Protein AF-A0A6G4A509-F1 (afdb_monomer_lite)

Sequence (56 aa):
MLATKTGCEKEEVINILCEMGLDQIARWIKVLPEHRWENMFVTSWPTLAKKCGVSR

Organism: NCBI:txid2678564

pLDDT: mean 80.52, std 14.45, range [35.62, 91.38]

Radius of gyration: 10.58 Å; chains: 1; bounding box: 30×26×17 Å

Structure (mmCIF, N/CA/C/O backbone):
data_AF-A0A6G4A509-F1
#
_entry.id   AF-A0A6G4A509-F1
#
loop_
_atom_site.group_PDB
_atom_sit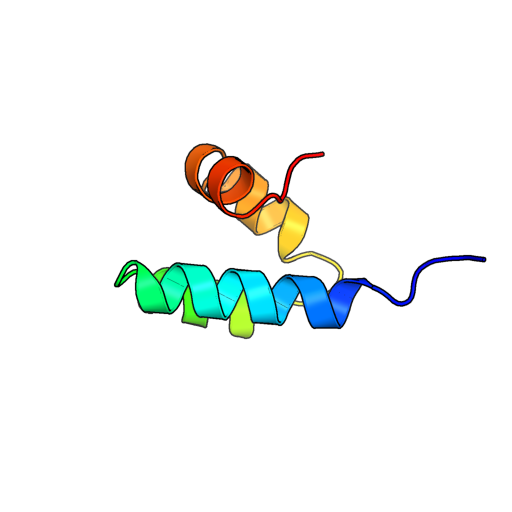e.id
_atom_site.type_symbol
_atom_site.label_atom_id
_atom_site.label_alt_id
_atom_site.label_comp_id
_atom_site.label_asym_id
_atom_site.label_entity_id
_atom_site.label_seq_id
_atom_site.pdbx_PDB_ins_code
_atom_site.Cartn_x
_atom_site.Cartn_y
_atom_site.Cartn_z
_atom_site.occupancy
_atom_site.B_iso_or_equiv
_atom_site.auth_seq_id
_atom_site.auth_comp_id
_atom_site.auth_asym_id
_atom_site.auth_atom_id
_atom_site.pdbx_PDB_model_num
ATOM 1 N N . MET A 1 1 ? 19.786 -17.301 4.252 1.00 35.62 1 MET A N 1
ATOM 2 C CA . MET A 1 1 ? 18.340 -17.500 4.487 1.00 35.62 1 MET A CA 1
ATOM 3 C C . MET A 1 1 ? 17.618 -16.436 3.675 1.00 35.62 1 MET A C 1
ATOM 5 O O . MET A 1 1 ? 17.565 -15.296 4.109 1.00 35.62 1 MET A O 1
ATOM 9 N N . LEU A 1 2 ? 17.242 -16.749 2.433 1.00 40.75 2 LEU A N 1
ATOM 10 C CA . LEU A 1 2 ? 16.803 -15.762 1.440 1.00 40.75 2 LEU A CA 1
ATOM 11 C C . LEU A 1 2 ? 15.301 -15.907 1.168 1.00 40.75 2 LEU A C 1
ATOM 13 O O . LEU A 1 2 ? 14.857 -16.954 0.717 1.00 40.75 2 LEU A O 1
ATOM 17 N N . ALA A 1 3 ? 14.583 -14.819 1.451 1.00 45.16 3 ALA A N 1
ATOM 18 C CA . ALA A 1 3 ? 13.390 -14.344 0.754 1.00 45.16 3 ALA A CA 1
ATOM 19 C C . ALA A 1 3 ? 12.237 -15.345 0.525 1.00 45.16 3 ALA A C 1
ATOM 21 O O . ALA A 1 3 ? 12.003 -15.795 -0.590 1.00 45.16 3 ALA A O 1
ATOM 22 N N . THR A 1 4 ? 11.438 -15.595 1.564 1.00 43.00 4 THR A N 1
ATOM 23 C CA . THR A 1 4 ? 10.080 -16.168 1.433 1.00 43.00 4 THR A CA 1
ATOM 24 C C . THR A 1 4 ? 8.997 -15.272 2.053 1.00 43.00 4 THR A C 1
ATOM 26 O O . THR A 1 4 ? 7.939 -15.759 2.432 1.00 43.00 4 THR A O 1
ATOM 29 N N . LYS A 1 5 ? 9.249 -13.961 2.202 1.00 53.31 5 LYS A N 1
ATOM 30 C CA . LYS A 1 5 ? 8.345 -13.034 2.918 1.00 53.31 5 LYS A CA 1
ATO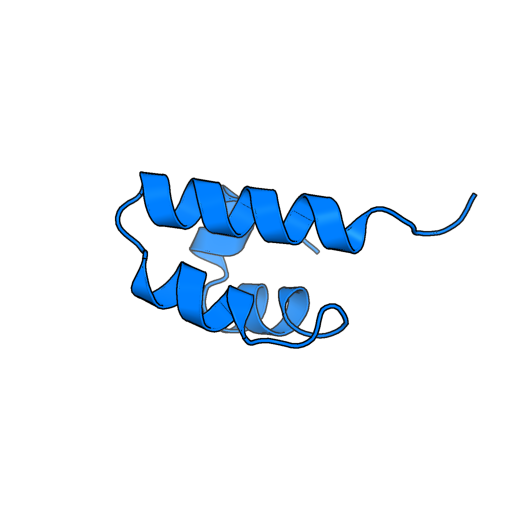M 31 C C . LYS A 1 5 ? 7.368 -12.233 2.046 1.00 53.31 5 LYS A C 1
ATOM 33 O O . LYS A 1 5 ? 6.421 -11.673 2.578 1.00 53.31 5 LYS A O 1
ATOM 38 N N . THR A 1 6 ? 7.503 -12.259 0.723 1.00 57.34 6 THR A N 1
ATOM 39 C CA . THR A 1 6 ? 6.811 -11.298 -0.154 1.00 57.34 6 THR A CA 1
ATOM 40 C C . THR A 1 6 ? 5.296 -11.508 -0.282 1.00 57.34 6 THR A C 1
ATOM 42 O O . THR A 1 6 ? 4.577 -10.556 -0.575 1.00 57.34 6 THR A O 1
ATOM 45 N N . GLY A 1 7 ? 4.794 -12.728 -0.055 1.00 57.22 7 GLY A N 1
ATOM 46 C CA . GLY A 1 7 ? 3.353 -13.016 -0.104 1.00 57.22 7 GLY A CA 1
ATOM 47 C C . GLY A 1 7 ? 2.599 -12.513 1.132 1.00 57.22 7 GLY A C 1
ATOM 48 O O . GLY A 1 7 ? 1.537 -11.911 1.008 1.00 57.22 7 GLY A O 1
ATOM 49 N N . CYS A 1 8 ? 3.195 -12.684 2.319 1.00 63.41 8 CYS A N 1
ATOM 50 C CA . CYS A 1 8 ? 2.593 -12.288 3.596 1.00 63.41 8 CYS A CA 1
ATOM 51 C C . CYS A 1 8 ? 2.468 -10.758 3.703 1.00 63.41 8 CYS A C 1
ATOM 53 O O . CYS A 1 8 ? 1.418 -10.239 4.071 1.00 63.41 8 CYS A O 1
ATOM 55 N N . GLU A 1 9 ? 3.508 -10.036 3.277 1.00 78.19 9 GLU A N 1
ATOM 56 C CA . GLU A 1 9 ? 3.549 -8.568 3.309 1.00 78.19 9 GLU A CA 1
ATOM 57 C C . GLU A 1 9 ? 2.497 -7.942 2.380 1.00 78.19 9 GLU A C 1
ATOM 59 O O . GLU A 1 9 ? 1.874 -6.936 2.717 1.00 78.19 9 GLU A O 1
ATOM 64 N N . LYS A 1 10 ? 2.243 -8.558 1.218 1.00 84.31 10 LYS A N 1
ATOM 65 C CA . LYS A 1 10 ? 1.235 -8.076 0.265 1.00 84.31 10 LYS A CA 1
ATOM 66 C C . LYS A 1 10 ? -0.176 -8.161 0.845 1.00 84.31 10 LYS A C 1
ATOM 68 O O . LYS A 1 10 ? -0.955 -7.220 0.692 1.00 84.31 10 LYS A O 1
ATOM 73 N N . GLU A 1 11 ? -0.519 -9.276 1.485 1.00 87.25 11 GLU A N 1
ATOM 74 C CA . GLU A 1 11 ? -1.833 -9.449 2.113 1.00 87.25 11 GLU A CA 1
ATOM 75 C C . GLU A 1 11 ? -2.027 -8.519 3.314 1.00 87.25 11 GLU A C 1
ATOM 77 O O . GLU A 1 11 ? -3.102 -7.932 3.449 1.00 87.25 11 GLU A O 1
ATOM 82 N N . GLU A 1 12 ? -0.990 -8.304 4.130 1.00 87.62 12 GLU A N 1
ATOM 83 C CA . GLU A 1 12 ? -1.030 -7.318 5.219 1.00 87.62 12 GLU A CA 1
ATOM 84 C C . GLU A 1 12 ? -1.303 -5.904 4.693 1.00 87.62 12 GLU A C 1
ATOM 86 O O . GLU A 1 12 ? -2.203 -5.224 5.185 1.00 87.62 12 GLU A O 1
ATOM 91 N N . VAL A 1 13 ? -0.606 -5.477 3.636 1.00 87.06 13 VAL A N 1
ATOM 92 C CA . VAL A 1 13 ? -0.829 -4.163 3.009 1.00 87.06 13 VAL A CA 1
ATOM 93 C C . VAL A 1 13 ? -2.252 -4.041 2.461 1.00 87.06 13 VAL A C 1
ATOM 95 O O . VAL A 1 13 ? -2.894 -3.007 2.637 1.00 87.06 13 VAL A O 1
ATOM 98 N N . ILE A 1 14 ? -2.772 -5.087 1.815 1.00 89.12 14 ILE A N 1
ATOM 99 C CA . ILE A 1 14 ? -4.150 -5.115 1.306 1.00 89.12 14 ILE A CA 1
ATOM 100 C C . ILE A 1 14 ? -5.154 -4.973 2.456 1.00 89.12 14 ILE A C 1
ATOM 102 O O . ILE A 1 14 ? -6.097 -4.192 2.324 1.00 89.12 14 ILE A O 1
ATOM 106 N N . ASN A 1 15 ? -4.947 -5.672 3.575 1.00 90.06 15 ASN A N 1
ATOM 107 C CA . ASN A 1 15 ? -5.817 -5.565 4.747 1.00 90.06 15 ASN A CA 1
ATOM 108 C C . ASN A 1 15 ? -5.782 -4.161 5.352 1.00 90.06 15 ASN A C 1
ATOM 110 O O . ASN A 1 15 ? -6.842 -3.567 5.528 1.00 90.06 15 ASN A O 1
ATOM 114 N N . ILE A 1 16 ? -4.595 -3.585 5.559 1.00 89.00 16 ILE A N 1
ATOM 115 C CA . ILE A 1 16 ? -4.441 -2.214 6.073 1.00 89.00 16 ILE A CA 1
ATOM 116 C C . ILE A 1 16 ? -5.150 -1.208 5.154 1.00 89.00 16 ILE A C 1
ATOM 118 O O . ILE A 1 16 ? -5.820 -0.285 5.621 1.00 89.00 16 ILE A O 1
ATOM 122 N N . LEU A 1 17 ? -5.033 -1.380 3.834 1.00 88.75 17 LEU A N 1
ATOM 123 C CA . LEU A 1 17 ? -5.721 -0.529 2.864 1.00 88.75 17 LEU A CA 1
ATOM 124 C C . LEU A 1 17 ? -7.243 -0.680 2.954 1.00 88.75 17 LEU A C 1
ATOM 126 O O . LEU A 1 17 ? -7.937 0.333 2.947 1.00 88.75 17 LEU A O 1
ATOM 130 N N . CYS A 1 18 ? -7.765 -1.901 3.080 1.00 89.75 18 CYS A N 1
ATOM 131 C CA . CYS A 1 18 ? -9.196 -2.132 3.296 1.00 89.75 18 CYS A CA 1
ATOM 132 C C . CYS A 1 18 ? -9.685 -1.521 4.621 1.00 89.75 18 CYS A C 1
ATOM 134 O O . CYS A 1 18 ? -10.720 -0.862 4.635 1.00 89.75 18 CYS A O 1
ATOM 136 N N . GLU A 1 19 ? -8.930 -1.652 5.715 1.00 91.38 19 GLU A N 1
ATOM 137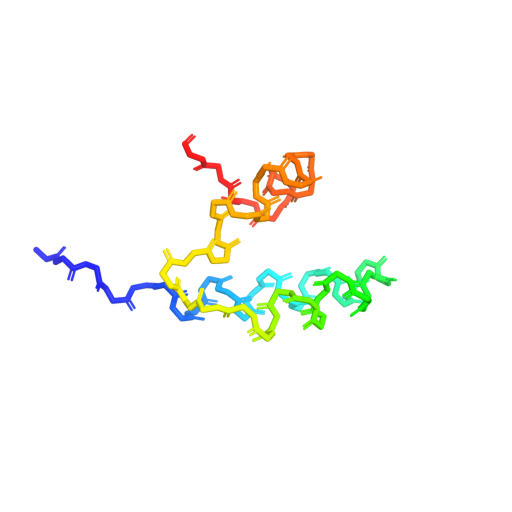 C CA . GLU A 1 19 ? -9.269 -1.038 7.010 1.00 91.38 19 GLU A CA 1
ATOM 138 C C . GLU A 1 19 ? -9.298 0.497 6.945 1.00 91.38 19 GLU A C 1
ATOM 140 O O . GLU A 1 19 ? -10.075 1.142 7.648 1.00 91.38 19 GLU A O 1
ATOM 145 N N . MET A 1 20 ? -8.497 1.100 6.063 1.00 87.12 20 MET A N 1
ATOM 146 C CA . MET A 1 20 ? -8.513 2.543 5.802 1.00 87.12 20 MET A CA 1
ATOM 147 C C . MET A 1 20 ? -9.606 2.989 4.815 1.00 87.12 20 MET A C 1
ATOM 149 O O . MET A 1 20 ? -9.691 4.182 4.518 1.00 87.12 20 MET A O 1
ATOM 153 N N . GLY A 1 21 ? -10.423 2.070 4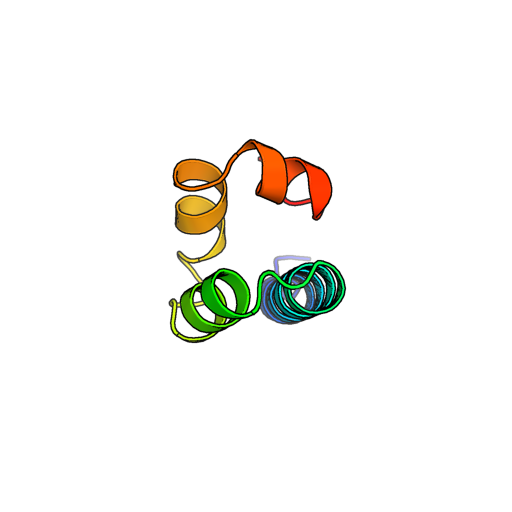.287 1.00 89.94 21 GLY A N 1
ATOM 154 C CA . GLY A 1 21 ? -11.430 2.358 3.256 1.00 89.94 21 GLY A CA 1
ATOM 155 C C . GLY A 1 21 ? -10.838 2.604 1.862 1.00 89.94 21 GLY A C 1
ATOM 156 O O . GLY A 1 21 ? -11.460 3.235 1.007 1.00 89.94 21 GLY A O 1
ATOM 157 N N . LEU A 1 22 ? -9.610 2.139 1.624 1.00 90.88 22 LEU A N 1
ATOM 158 C CA . LEU A 1 22 ? -8.885 2.236 0.356 1.00 90.88 22 LEU A CA 1
ATOM 159 C C . LEU A 1 22 ? -9.016 0.942 -0.461 1.00 90.88 22 LEU A C 1
ATOM 161 O O . LEU A 1 22 ? -8.062 0.498 -1.107 1.00 90.88 22 LEU A O 1
ATOM 165 N N . ASP A 1 23 ? -10.214 0.355 -0.484 1.00 90.31 23 ASP A N 1
ATOM 166 C CA . ASP A 1 23 ? -10.531 -0.897 -1.185 1.00 90.31 23 ASP A CA 1
ATOM 167 C C . ASP A 1 23 ? -10.123 -0.888 -2.664 1.00 90.31 23 ASP A C 1
ATOM 169 O O . ASP A 1 23 ? -9.748 -1.916 -3.229 1.00 90.31 23 ASP A O 1
ATOM 173 N N . GLN A 1 24 ? -10.189 0.276 -3.314 1.00 89.25 24 GLN A N 1
ATOM 174 C CA . GLN A 1 24 ? -9.803 0.430 -4.718 1.00 89.25 24 GLN A CA 1
ATOM 175 C C . GLN A 1 24 ? -8.300 0.193 -4.925 1.00 89.25 24 GLN A C 1
ATOM 177 O O . GLN A 1 24 ? -7.905 -0.519 -5.849 1.00 89.25 24 GLN A O 1
ATOM 182 N N . ILE A 1 25 ? -7.471 0.729 -4.027 1.00 89.12 25 ILE A N 1
ATOM 183 C CA . ILE A 1 25 ? -6.016 0.546 -4.046 1.00 89.12 25 ILE A CA 1
ATOM 184 C C . ILE A 1 25 ? -5.681 -0.894 -3.646 1.00 89.12 25 ILE A C 1
ATOM 186 O O . ILE A 1 25 ? -4.866 -1.542 -4.299 1.00 89.12 25 ILE A O 1
ATOM 190 N N . ALA A 1 26 ? -6.373 -1.434 -2.639 1.00 9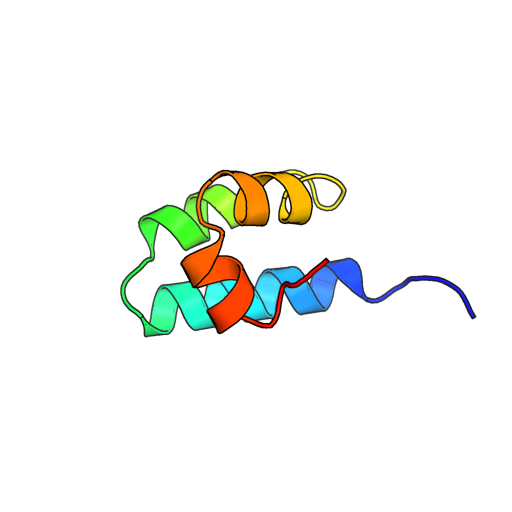0.12 26 ALA A N 1
ATOM 191 C CA . ALA A 1 26 ? -6.211 -2.815 -2.193 1.00 90.12 26 ALA A CA 1
ATOM 192 C C . ALA A 1 26 ? -6.471 -3.821 -3.334 1.00 90.12 26 ALA A C 1
ATOM 194 O O . ALA A 1 26 ? -5.669 -4.726 -3.578 1.00 90.12 26 ALA A O 1
ATOM 195 N N . ARG A 1 27 ? -7.548 -3.625 -4.110 1.00 91.06 27 ARG A N 1
ATOM 196 C CA . ARG A 1 27 ? -7.847 -4.441 -5.303 1.00 91.06 27 ARG A CA 1
ATOM 197 C C . ARG A 1 27 ? -6.799 -4.280 -6.397 1.00 91.06 27 ARG A C 1
ATOM 199 O O . ARG A 1 27 ? -6.438 -5.273 -7.025 1.00 91.06 27 ARG A O 1
ATOM 206 N N . TRP A 1 28 ? -6.304 -3.064 -6.612 1.00 90.94 28 TRP A N 1
ATOM 207 C CA . TRP A 1 28 ? -5.251 -2.805 -7.591 1.00 90.94 28 TRP A CA 1
ATOM 208 C C . TRP A 1 28 ? -3.957 -3.548 -7.238 1.00 90.94 28 TRP A C 1
ATOM 210 O O . TRP A 1 28 ? -3.401 -4.251 -8.076 1.00 90.94 28 TRP A O 1
ATOM 220 N N . ILE A 1 29 ? -3.526 -3.495 -5.976 1.00 87.06 29 ILE A N 1
ATOM 221 C CA . ILE A 1 29 ? -2.361 -4.256 -5.503 1.00 87.06 29 ILE A CA 1
ATOM 222 C C . ILE A 1 29 ? -2.611 -5.758 -5.618 1.00 87.06 29 ILE A C 1
ATOM 224 O O . ILE A 1 29 ? -1.724 -6.498 -6.048 1.00 87.06 29 ILE A O 1
ATOM 228 N N . LYS A 1 30 ? -3.820 -6.226 -5.285 1.00 87.75 30 LYS A N 1
ATOM 229 C CA . LYS A 1 30 ? -4.184 -7.646 -5.355 1.00 87.75 30 LYS A CA 1
ATOM 230 C C . LYS A 1 30 ? -3.945 -8.233 -6.746 1.00 87.75 30 LYS A C 1
ATOM 232 O O . LYS A 1 30 ? -3.349 -9.307 -6.832 1.00 87.75 30 LYS A O 1
ATOM 237 N N . VAL A 1 31 ? -4.323 -7.519 -7.809 1.00 89.12 31 VAL A N 1
ATOM 238 C CA . VAL A 1 31 ? -4.141 -7.978 -9.200 1.00 89.12 31 VAL A CA 1
ATOM 239 C C . VAL A 1 31 ? -2.709 -7.830 -9.725 1.00 89.12 31 VAL A C 1
ATOM 241 O O . VAL A 1 31 ? -2.389 -8.391 -10.772 1.00 89.12 31 VAL A O 1
ATOM 244 N N . LEU A 1 32 ? -1.833 -7.101 -9.025 1.00 85.94 32 LEU A N 1
ATOM 245 C CA . LEU A 1 32 ? -0.452 -6.921 -9.461 1.00 85.94 32 LEU A CA 1
ATOM 246 C C . LEU A 1 32 ? 0.433 -8.148 -9.195 1.00 85.94 32 LEU A C 1
ATOM 248 O O . LEU A 1 32 ? 0.246 -8.853 -8.197 1.00 85.94 32 LEU A O 1
ATOM 252 N N . PRO A 1 33 ? 1.467 -8.364 -10.030 1.00 84.25 33 PRO A N 1
ATOM 253 C CA . PRO A 1 33 ? 2.437 -9.429 -9.815 1.00 84.25 33 PRO A CA 1
ATOM 254 C C . PRO A 1 33 ? 3.212 -9.244 -8.504 1.00 84.25 33 PRO A C 1
ATOM 256 O O . PRO A 1 33 ? 3.672 -8.141 -8.200 1.00 84.25 33 PRO A O 1
ATOM 259 N N . GLU A 1 34 ? 3.446 -10.336 -7.774 1.00 81.50 34 GLU A N 1
ATOM 260 C CA . GLU A 1 34 ? 4.156 -10.338 -6.479 1.00 81.50 34 GLU A CA 1
ATOM 261 C C . GLU A 1 34 ? 5.579 -9.756 -6.544 1.00 81.50 34 GLU A C 1
ATOM 263 O O . GLU A 1 34 ? 6.069 -9.178 -5.583 1.00 81.50 34 GLU A O 1
ATOM 268 N N . HIS A 1 35 ? 6.226 -9.825 -7.705 1.00 80.88 35 HIS A N 1
ATOM 269 C CA . HIS A 1 35 ? 7.578 -9.303 -7.914 1.00 80.88 35 HIS A CA 1
ATOM 270 C C . HIS A 1 35 ? 7.623 -7.803 -8.269 1.00 80.88 35 HIS A C 1
ATOM 272 O O . HIS A 1 35 ? 8.705 -7.243 -8.436 1.00 80.88 35 HIS A O 1
ATOM 278 N N . ARG A 1 36 ? 6.466 -7.149 -8.465 1.00 83.81 36 ARG A N 1
ATOM 279 C CA . ARG A 1 36 ? 6.377 -5.747 -8.928 1.00 83.81 36 ARG A CA 1
ATOM 280 C C . ARG A 1 36 ? 5.423 -4.869 -8.130 1.00 83.81 36 ARG A C 1
ATOM 282 O O . ARG A 1 36 ? 5.566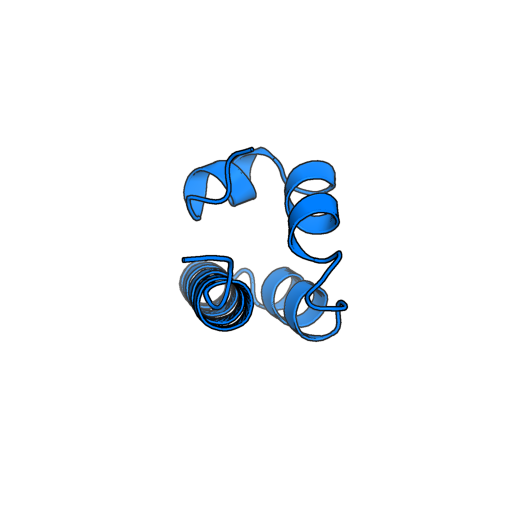 -3.650 -8.210 1.00 83.81 36 ARG A O 1
ATOM 289 N N . TRP A 1 37 ? 4.472 -5.449 -7.396 1.00 87.94 37 TRP A N 1
ATOM 290 C CA . TRP A 1 37 ? 3.470 -4.677 -6.659 1.00 87.94 37 TRP A CA 1
ATOM 291 C C . TRP A 1 37 ? 4.105 -3.688 -5.685 1.00 87.94 37 TRP A C 1
ATOM 293 O O . TRP A 1 37 ? 3.654 -2.556 -5.639 1.00 87.94 37 TRP A O 1
ATOM 303 N N . GLU A 1 38 ? 5.175 -4.075 -4.985 1.00 85.81 38 GLU A N 1
ATOM 304 C CA . GLU A 1 38 ? 5.856 -3.224 -4.006 1.00 85.81 38 GLU A CA 1
ATOM 305 C C . GLU A 1 38 ? 6.390 -1.948 -4.664 1.00 85.81 38 GLU A C 1
ATOM 307 O O . GLU A 1 38 ? 6.038 -0.835 -4.286 1.00 85.81 38 GLU A O 1
ATOM 312 N N . ASN A 1 39 ? 7.175 -2.105 -5.730 1.00 87.75 39 ASN A N 1
ATOM 313 C CA . ASN A 1 39 ? 7.788 -0.986 -6.438 1.00 87.75 39 ASN A CA 1
ATOM 314 C C . ASN A 1 39 ? 6.716 -0.086 -7.086 1.00 87.75 39 ASN A C 1
ATOM 316 O O . ASN A 1 39 ? 6.817 1.141 -7.063 1.00 87.75 39 ASN A O 1
ATOM 320 N N . MET A 1 40 ? 5.646 -0.689 -7.614 1.00 87.44 40 MET A N 1
ATOM 321 C CA . MET A 1 40 ? 4.494 0.037 -8.155 1.00 87.44 40 MET A CA 1
ATOM 322 C C . MET A 1 40 ? 3.689 0.772 -7.075 1.00 87.44 40 MET A C 1
ATOM 324 O O . MET A 1 40 ? 3.249 1.899 -7.307 1.00 87.44 40 MET A O 1
ATOM 328 N N . PHE A 1 41 ? 3.527 0.168 -5.899 1.00 88.25 41 PHE A N 1
ATOM 329 C CA . PHE A 1 41 ? 2.817 0.738 -4.760 1.00 88.25 41 PHE A CA 1
ATOM 330 C C . PHE A 1 41 ? 3.588 1.913 -4.159 1.00 88.25 41 PHE A C 1
ATOM 332 O O . PHE A 1 41 ? 3.013 2.984 -3.982 1.00 88.25 41 PHE A O 1
ATOM 339 N N . VAL A 1 42 ? 4.899 1.762 -3.951 1.00 87.50 42 VAL A N 1
ATOM 340 C CA . VAL A 1 42 ? 5.791 2.835 -3.482 1.00 87.50 42 VAL A CA 1
ATOM 341 C C . VAL A 1 42 ? 5.840 3.995 -4.478 1.00 87.50 42 VAL A C 1
ATOM 343 O O . VAL A 1 42 ? 5.812 5.151 -4.066 1.00 87.50 42 VAL A O 1
ATOM 346 N N . THR A 1 43 ? 5.881 3.710 -5.784 1.00 88.94 43 THR A N 1
ATOM 347 C CA . THR A 1 43 ? 5.928 4.755 -6.825 1.00 88.94 43 THR A CA 1
ATOM 348 C C . THR A 1 43 ? 4.610 5.521 -6.926 1.00 88.94 43 THR A C 1
ATOM 350 O O . THR A 1 43 ? 4.614 6.742 -7.054 1.00 88.94 43 THR A O 1
ATOM 353 N N . SER A 1 44 ? 3.482 4.811 -6.868 1.00 88.50 44 SER A N 1
ATOM 354 C CA . SER A 1 44 ? 2.156 5.416 -7.045 1.00 88.50 44 SER A CA 1
ATOM 355 C C . SER A 1 44 ? 1.665 6.104 -5.770 1.00 88.50 44 SER A C 1
ATOM 357 O O . SER A 1 44 ? 1.049 7.166 -5.839 1.00 88.50 44 SER A O 1
ATOM 359 N N . TRP A 1 45 ? 1.960 5.528 -4.600 1.00 88.88 45 TRP A N 1
ATOM 360 C CA . TRP A 1 45 ? 1.535 6.050 -3.302 1.00 88.88 45 TRP A CA 1
ATOM 361 C C . TRP A 1 45 ? 2.643 5.954 -2.242 1.00 88.88 45 TRP A C 1
ATOM 363 O O . TRP A 1 45 ? 2.520 5.202 -1.272 1.00 88.88 45 TRP A O 1
ATOM 373 N N . PRO A 1 46 ? 3.702 6.774 -2.344 1.00 85.88 46 PRO A N 1
ATOM 374 C CA . PRO A 1 46 ? 4.835 6.729 -1.415 1.00 85.88 46 PRO A CA 1
ATOM 375 C C . PRO A 1 46 ? 4.428 6.985 0.044 1.00 85.88 46 PRO A C 1
ATOM 377 O O . PRO A 1 46 ? 4.979 6.387 0.969 1.00 85.88 46 PRO A O 1
ATOM 380 N N . THR A 1 47 ? 3.430 7.844 0.271 1.00 87.50 47 THR A N 1
ATOM 381 C CA . THR A 1 47 ? 2.917 8.154 1.613 1.00 87.50 47 THR A CA 1
ATOM 382 C C . THR A 1 47 ? 2.156 6.975 2.227 1.00 87.50 47 THR A C 1
ATOM 384 O O . THR A 1 47 ? 2.292 6.718 3.422 1.00 87.50 47 THR A O 1
ATOM 387 N N . LEU A 1 48 ? 1.382 6.235 1.423 1.00 86.00 48 LEU A N 1
ATOM 388 C CA . LEU A 1 48 ? 0.680 5.028 1.877 1.00 86.00 48 LEU A CA 1
ATOM 389 C C . LEU A 1 48 ? 1.646 3.868 2.077 1.00 86.00 48 LEU A C 1
ATOM 391 O O . LEU A 1 48 ? 1.521 3.158 3.068 1.00 86.00 48 LEU A O 1
ATOM 395 N N . ALA A 1 49 ? 2.633 3.723 1.194 1.00 85.94 49 ALA A N 1
ATOM 396 C CA . ALA A 1 49 ? 3.674 2.716 1.323 1.00 85.94 49 ALA A CA 1
ATOM 397 C C . ALA A 1 49 ? 4.423 2.857 2.653 1.00 85.94 49 ALA A C 1
ATOM 399 O O . ALA A 1 49 ? 4.447 1.910 3.437 1.00 85.94 49 ALA A O 1
ATOM 400 N N . LYS A 1 50 ? 4.873 4.073 2.996 1.00 84.06 50 LYS A N 1
ATOM 401 C CA . LYS A 1 50 ? 5.444 4.365 4.323 1.00 84.06 50 LYS A CA 1
ATOM 402 C C . LYS A 1 50 ? 4.507 3.998 5.471 1.00 84.06 50 LYS A C 1
ATOM 404 O O . LYS A 1 50 ? 4.954 3.453 6.474 1.00 84.06 50 LYS A O 1
ATOM 409 N N . LYS A 1 51 ? 3.211 4.290 5.333 1.00 84.25 51 LYS A N 1
ATOM 410 C CA . LYS A 1 51 ? 2.207 4.006 6.367 1.00 84.25 51 LYS A CA 1
ATOM 411 C C . LYS A 1 51 ? 1.954 2.506 6.549 1.00 84.25 51 LYS A C 1
ATOM 413 O O . LYS A 1 51 ? 1.673 2.081 7.661 1.00 84.25 51 LYS A O 1
ATOM 418 N N . CYS A 1 52 ? 2.094 1.721 5.484 1.00 81.69 52 CYS A N 1
ATOM 419 C CA . CYS A 1 52 ? 1.971 0.264 5.517 1.00 81.69 52 CYS A CA 1
ATOM 420 C C . CYS A 1 52 ? 3.303 -0.441 5.837 1.00 81.69 52 CYS A C 1
ATOM 422 O O . CYS A 1 52 ? 3.389 -1.654 5.697 1.00 81.69 52 CYS A O 1
ATOM 424 N N . GLY A 1 53 ? 4.357 0.296 6.212 1.00 79.94 53 GLY A N 1
ATOM 425 C CA . GLY A 1 53 ? 5.679 -0.278 6.495 1.00 79.94 53 GLY A CA 1
ATOM 426 C C . GLY A 1 53 ? 6.471 -0.692 5.252 1.00 79.94 53 GLY A C 1
ATOM 427 O O . GLY A 1 53 ? 7.587 -1.185 5.373 1.00 79.94 53 GLY A O 1
ATOM 428 N N . VAL A 1 54 ? 5.944 -0.426 4.057 1.00 78.19 54 VAL A N 1
ATOM 429 C CA . VAL A 1 54 ? 6.610 -0.680 2.780 1.00 78.19 54 VAL A CA 1
ATOM 430 C C . VAL A 1 54 ? 7.536 0.497 2.491 1.00 78.19 54 VAL A C 1
ATOM 432 O O . VAL A 1 54 ? 7.150 1.508 1.901 1.00 78.19 54 VAL A O 1
ATOM 435 N N . SER A 1 55 ? 8.763 0.396 2.986 1.00 62.62 55 SER A N 1
ATOM 436 C CA . SER A 1 55 ? 9.824 1.370 2.742 1.00 62.62 55 SER A CA 1
ATOM 437 C C . SER A 1 55 ? 11.007 0.638 2.130 1.00 62.62 55 SER A C 1
ATOM 439 O O . SER A 1 55 ? 11.496 -0.323 2.716 1.00 62.62 55 SER A O 1
ATOM 441 N N . ARG A 1 56 ? 11.442 1.088 0.950 1.00 54.94 56 ARG A N 1
ATOM 442 C CA . ARG A 1 56 ? 12.758 0.721 0.425 1.00 54.94 56 ARG A CA 1
ATOM 443 C C . ARG A 1 56 ? 13.846 1.215 1.379 1.00 54.94 56 ARG A C 1
ATOM 445 O O . ARG A 1 56 ? 13.690 2.354 1.879 1.00 54.94 56 ARG A O 1
#

Foldseek 3Di:
DDDPCLVVLLVLLLVVCVVVVNNVLSVVLVPDDSVCSLVVCCVVPVPSCVVSVSDD

Secondary structure (DSSP, 8-state):
-----HHHHHHHHHHHHHHTT-HHHHHHHHHS-TTTHHHHHHHH-HHHHHHTT---